Protein AF-A0A259MPB1-F1 (afdb_monomer_lite)

Structure (mmCIF, N/CA/C/O backbone):
data_AF-A0A259MPB1-F1
#
_entry.id   AF-A0A259MPB1-F1
#
loop_
_atom_site.group_PDB
_atom_site.id
_atom_site.type_symbol
_atom_site.label_atom_id
_atom_site.label_alt_id
_atom_site.label_comp_id
_atom_site.label_asym_id
_atom_site.label_entity_id
_atom_site.label_seq_id
_atom_site.pdbx_PDB_ins_code
_atom_site.Cartn_x
_atom_site.Cartn_y
_atom_site.Cartn_z
_atom_site.occupancy
_atom_site.B_iso_or_equiv
_atom_site.auth_seq_id
_atom_site.auth_comp_id
_atom_site.auth_asym_id
_atom_site.auth_atom_id
_atom_site.pdbx_PDB_model_num
ATOM 1 N N . MET A 1 1 ? -34.721 11.377 30.415 1.00 54.06 1 MET A N 1
ATOM 2 C CA . MET A 1 1 ? -33.460 12.077 30.724 1.00 54.06 1 MET A CA 1
ATOM 3 C C . MET A 1 1 ? -32.475 10.984 31.088 1.00 54.06 1 MET A C 1
ATOM 5 O O . MET A 1 1 ? -32.788 10.236 32.001 1.00 54.06 1 MET A O 1
ATOM 9 N N . SER A 1 2 ? -31.435 10.753 30.286 1.00 77.44 2 SER A N 1
ATOM 10 C CA . SER A 1 2 ? -30.501 9.647 30.537 1.00 77.44 2 SER A CA 1
ATOM 11 C C . SER A 1 2 ? -29.650 9.978 31.759 1.00 77.44 2 SER A C 1
ATOM 13 O O . SER A 1 2 ? -29.072 11.064 31.802 1.00 77.44 2 SER A O 1
ATOM 15 N N . ASP A 1 3 ? -29.600 9.076 32.737 1.00 86.88 3 ASP A N 1
ATOM 16 C CA . ASP A 1 3 ? -28.735 9.236 33.907 1.00 86.88 3 ASP A CA 1
ATOM 17 C C . ASP A 1 3 ? -27.253 9.222 33.489 1.00 86.88 3 ASP A C 1
ATOM 19 O O . ASP A 1 3 ? -26.873 8.444 32.603 1.00 86.88 3 ASP A O 1
ATOM 23 N N . PRO A 1 4 ? -26.401 10.072 34.092 1.00 84.50 4 PRO A N 1
ATOM 24 C CA . PRO A 1 4 ? -24.975 10.079 33.808 1.00 84.50 4 PRO A CA 1
ATOM 25 C C . PRO A 1 4 ? -24.327 8.781 34.301 1.00 84.50 4 PRO A C 1
ATOM 27 O O . PRO A 1 4 ? -24.439 8.406 35.468 1.00 84.50 4 PRO A O 1
ATOM 30 N N . VAL A 1 5 ? -23.607 8.106 33.406 1.00 86.31 5 VAL A N 1
ATOM 31 C CA . VAL A 1 5 ? -22.798 6.933 33.751 1.00 86.31 5 VAL A CA 1
ATOM 32 C C . VAL A 1 5 ? -21.466 7.418 34.318 1.00 86.31 5 VAL A C 1
ATOM 34 O O . VAL A 1 5 ? -20.700 8.085 33.624 1.00 86.31 5 VAL A O 1
ATOM 37 N N . VAL A 1 6 ? -21.190 7.092 35.582 1.00 91.19 6 VAL A N 1
ATOM 38 C CA . VAL A 1 6 ? -19.920 7.410 36.251 1.00 91.19 6 VAL A CA 1
ATOM 39 C C . VAL A 1 6 ? -19.046 6.166 36.267 1.00 91.19 6 VAL A C 1
ATOM 41 O O . VAL A 1 6 ? -19.468 5.110 36.735 1.00 91.19 6 VAL A O 1
ATOM 44 N N . MET A 1 7 ? -17.817 6.293 35.775 1.00 94.31 7 MET A N 1
ATOM 45 C CA . MET A 1 7 ? -16.845 5.206 35.780 1.00 94.31 7 MET A CA 1
ATOM 46 C C . MET A 1 7 ? -15.407 5.724 35.899 1.00 94.31 7 MET A C 1
ATOM 48 O O . MET A 1 7 ? -15.162 6.898 35.606 1.00 94.31 7 MET A O 1
ATOM 52 N N . PRO A 1 8 ? -14.453 4.869 36.314 1.00 95.88 8 PRO A N 1
ATOM 53 C CA . PRO A 1 8 ? -13.035 5.210 36.316 1.00 95.88 8 PRO A CA 1
ATOM 54 C C . PRO A 1 8 ? -12.540 5.589 34.919 1.00 95.88 8 PRO A C 1
ATOM 56 O O . PRO A 1 8 ? -12.997 5.037 33.913 1.00 95.88 8 PRO A O 1
ATOM 59 N N . ARG A 1 9 ? -11.569 6.504 34.861 1.00 94.75 9 ARG A N 1
ATOM 60 C CA . ARG A 1 9 ? -10.975 6.987 33.607 1.00 94.75 9 ARG A CA 1
ATOM 61 C C . ARG A 1 9 ? -10.396 5.837 32.787 1.00 94.75 9 ARG A C 1
ATOM 63 O O . ARG A 1 9 ? -10.600 5.781 31.582 1.00 94.75 9 ARG A O 1
ATOM 70 N N . GLU A 1 10 ? -9.750 4.894 33.456 1.00 96.56 10 GLU A N 1
ATOM 71 C CA . GLU A 1 10 ? -9.100 3.732 32.853 1.00 96.56 10 GLU A CA 1
ATOM 72 C C . GLU A 1 10 ? -10.128 2.810 32.186 1.00 96.56 10 GLU A C 1
ATOM 74 O O . GLU A 1 10 ? -9.888 2.271 31.108 1.00 96.56 10 GLU A O 1
ATOM 79 N N . ALA A 1 11 ? -11.306 2.662 32.800 1.00 95.75 11 ALA A N 1
ATOM 80 C CA . ALA A 1 11 ? -12.391 1.866 32.240 1.00 95.75 11 ALA A CA 1
ATOM 81 C C . ALA A 1 11 ? -12.975 2.528 30.984 1.00 95.75 11 ALA A C 1
ATOM 83 O O . ALA A 1 11 ? -13.269 1.842 30.006 1.00 95.75 11 ALA A O 1
ATOM 84 N N . LEU A 1 12 ? -13.109 3.859 30.989 1.00 95.75 12 LEU A N 1
ATOM 85 C CA . LEU A 1 12 ? -13.534 4.610 29.810 1.00 95.75 12 LEU A CA 1
ATOM 86 C C . LEU A 1 12 ? -12.508 4.492 28.674 1.00 95.75 12 LEU A C 1
ATOM 88 O O . LEU A 1 12 ? -12.892 4.224 27.540 1.00 95.75 12 LEU A O 1
ATOM 92 N N . GLU A 1 13 ? -11.217 4.656 28.968 1.00 97.12 13 GLU A N 1
ATOM 93 C CA . GLU A 1 13 ? -10.140 4.512 27.978 1.00 97.12 13 GLU A CA 1
ATOM 94 C C . GLU A 1 13 ? -10.124 3.113 27.359 1.00 97.12 13 GLU A C 1
ATOM 96 O O . GLU A 1 13 ? -10.080 2.993 26.138 1.00 97.12 13 GLU A O 1
ATOM 101 N N . ALA A 1 14 ? -10.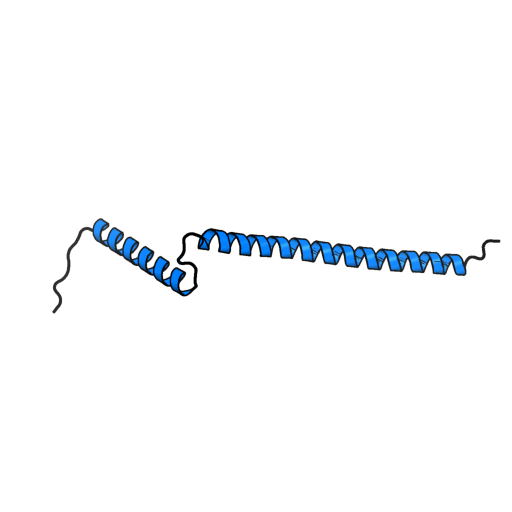260 2.062 28.172 1.00 97.25 14 ALA A N 1
ATOM 102 C CA . ALA A 1 14 ? -10.334 0.690 27.676 1.00 97.25 14 ALA A CA 1
ATOM 103 C C . ALA A 1 14 ? -11.543 0.465 26.750 1.00 97.25 14 ALA A C 1
ATOM 105 O O . ALA A 1 14 ? -11.422 -0.191 25.716 1.00 97.25 14 ALA A O 1
ATOM 106 N N . MET A 1 15 ? -12.706 1.035 27.084 1.00 96.62 15 MET A N 1
ATOM 107 C CA . MET A 1 15 ? -13.892 0.959 26.224 1.00 96.62 15 MET A CA 1
ATOM 108 C C . MET A 1 15 ? -13.711 1.714 24.907 1.00 96.62 15 MET A C 1
ATOM 110 O O . MET A 1 15 ? -14.178 1.243 23.868 1.00 96.62 15 MET A O 1
ATOM 114 N N . LEU A 1 16 ? -13.061 2.881 24.944 1.00 96.94 16 LEU A N 1
ATOM 115 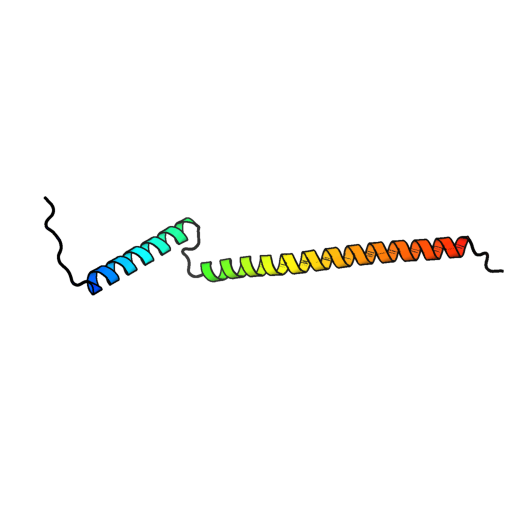C CA . LEU A 1 16 ? -12.765 3.670 23.750 1.00 96.94 16 LEU A CA 1
ATOM 116 C C . LEU A 1 16 ? -11.784 2.937 22.834 1.00 96.94 16 LEU A C 1
ATOM 118 O O . LEU A 1 16 ? -12.031 2.878 21.632 1.00 96.94 16 LEU A O 1
ATOM 122 N N . GLU A 1 17 ? -10.735 2.338 23.395 1.00 98.00 17 GLU A N 1
ATOM 123 C CA . GLU A 1 17 ? -9.756 1.550 22.644 1.00 98.00 17 GLU A CA 1
ATOM 124 C C . GLU A 1 17 ? -10.422 0.347 21.964 1.00 98.00 17 GLU A C 1
ATOM 126 O O . GLU A 1 17 ? -10.312 0.172 20.753 1.00 98.00 17 GLU A O 1
ATOM 131 N N . ASP A 1 18 ? -11.221 -0.428 22.703 1.00 97.62 18 ASP A N 1
ATOM 132 C CA . ASP A 1 18 ? -11.944 -1.582 22.157 1.00 97.62 18 ASP A CA 1
ATOM 133 C C . ASP A 1 18 ? -12.981 -1.166 21.093 1.00 97.62 18 ASP A C 1
ATOM 135 O O . ASP A 1 18 ? -13.169 -1.833 20.071 1.00 97.62 18 ASP A O 1
ATOM 139 N N . ALA A 1 19 ? -13.677 -0.042 21.286 1.00 97.62 19 ALA A N 1
ATOM 140 C CA . ALA A 1 19 ? -14.572 0.502 20.265 1.00 97.62 19 ALA A CA 1
ATOM 141 C C . ALA A 1 19 ? -13.811 0.945 19.002 1.00 97.62 19 ALA A C 1
ATOM 143 O O . ALA A 1 19 ? -14.277 0.674 17.889 1.00 97.62 19 ALA A O 1
ATOM 144 N N . ALA A 1 20 ? -12.649 1.584 19.161 1.00 97.19 20 ALA A N 1
ATOM 145 C CA . ALA A 1 20 ? -11.792 2.011 18.061 1.00 97.19 20 ALA A CA 1
ATOM 146 C C . ALA A 1 20 ? -11.230 0.809 17.291 1.00 97.19 20 ALA A C 1
ATOM 148 O O . ALA A 1 20 ? -11.335 0.772 16.064 1.00 97.19 20 ALA A O 1
ATOM 149 N N . GLU A 1 21 ? -10.730 -0.212 17.988 1.00 96.81 21 GLU A N 1
ATOM 150 C CA . GLU A 1 21 ? -10.211 -1.439 17.381 1.00 96.81 21 GLU A CA 1
ATOM 151 C C . GLU A 1 21 ? -11.304 -2.170 16.590 1.00 96.81 21 GLU A C 1
ATOM 153 O O . GLU A 1 21 ? -11.110 -2.541 15.427 1.00 96.81 21 GLU A O 1
ATOM 158 N N . ARG A 1 22 ? -12.500 -2.326 17.172 1.00 96.44 22 ARG A N 1
ATOM 159 C CA . ARG A 1 22 ? -13.648 -2.929 16.476 1.00 96.44 22 ARG A CA 1
ATOM 160 C C . ARG A 1 22 ? -14.092 -2.101 15.273 1.00 96.44 22 ARG A C 1
ATOM 162 O O . ARG A 1 22 ? -14.457 -2.673 14.244 1.00 96.44 22 ARG A O 1
ATOM 169 N N . GLY A 1 23 ? -14.063 -0.774 15.381 1.00 96.25 23 GLY A N 1
ATOM 170 C CA . GLY A 1 23 ? -14.334 0.137 14.271 1.00 96.25 23 GLY A CA 1
ATOM 171 C C . GLY A 1 23 ? -13.330 -0.035 13.130 1.00 96.25 23 GLY A C 1
ATOM 172 O O . GLY A 1 23 ? -13.734 -0.206 11.980 1.00 96.25 23 GLY A O 1
ATOM 173 N N . ALA A 1 24 ? -12.037 -0.079 13.456 1.00 94.75 24 ALA A N 1
ATOM 174 C CA . ALA A 1 24 ? -10.958 -0.289 12.498 1.00 94.75 24 ALA A CA 1
ATOM 175 C C . ALA A 1 24 ? -11.088 -1.643 11.788 1.00 94.75 24 ALA A C 1
ATOM 177 O O . ALA A 1 24 ? -11.075 -1.687 10.559 1.00 94.75 24 ALA A O 1
ATOM 178 N N . LYS A 1 25 ? -11.318 -2.734 12.530 1.00 92.88 25 LYS A N 1
ATOM 179 C CA . LYS A 1 25 ? -11.539 -4.071 11.949 1.00 92.88 25 LYS A CA 1
ATOM 180 C C . LYS A 1 25 ? -12.735 -4.096 10.995 1.00 92.88 25 LYS A C 1
ATOM 182 O O . LYS A 1 25 ? -12.634 -4.652 9.905 1.00 92.88 25 LYS A O 1
ATOM 187 N N . LYS A 1 26 ? -13.852 -3.452 11.357 1.00 95.00 26 LYS A N 1
ATOM 188 C CA . LYS A 1 26 ? -15.024 -3.338 10.471 1.00 95.00 26 LYS A CA 1
ATOM 189 C C . LYS A 1 26 ? -14.698 -2.565 9.194 1.00 95.00 26 LYS A C 1
ATOM 191 O O . LYS A 1 26 ? -15.043 -3.028 8.113 1.00 95.00 26 LYS A O 1
ATOM 196 N N . ALA A 1 27 ? -14.021 -1.424 9.304 1.00 94.56 27 ALA A N 1
ATOM 197 C CA . ALA A 1 27 ? -13.631 -0.628 8.142 1.00 94.56 27 ALA A CA 1
ATOM 198 C C . ALA A 1 27 ? -12.668 -1.397 7.220 1.00 94.56 27 ALA A C 1
ATOM 200 O O . ALA A 1 27 ? -12.870 -1.417 6.007 1.00 94.56 27 ALA A O 1
ATOM 201 N N . LEU A 1 28 ? -11.683 -2.105 7.778 1.00 91.94 28 LEU A N 1
ATOM 202 C CA . LEU A 1 28 ? -10.775 -2.957 7.007 1.00 91.94 28 LEU A CA 1
ATOM 203 C C . LEU A 1 28 ? -11.524 -4.090 6.293 1.00 91.94 28 LEU A C 1
ATOM 205 O O . LEU A 1 28 ? -11.307 -4.319 5.106 1.00 91.94 28 LEU A O 1
ATOM 209 N N . ALA A 1 29 ? -12.483 -4.734 6.960 1.00 91.69 29 ALA A N 1
ATOM 210 C CA . ALA A 1 29 ? -13.308 -5.764 6.335 1.00 91.69 29 ALA A CA 1
ATOM 211 C C . ALA A 1 29 ? -14.120 -5.229 5.139 1.00 91.69 29 ALA A C 1
ATOM 213 O O . ALA A 1 29 ?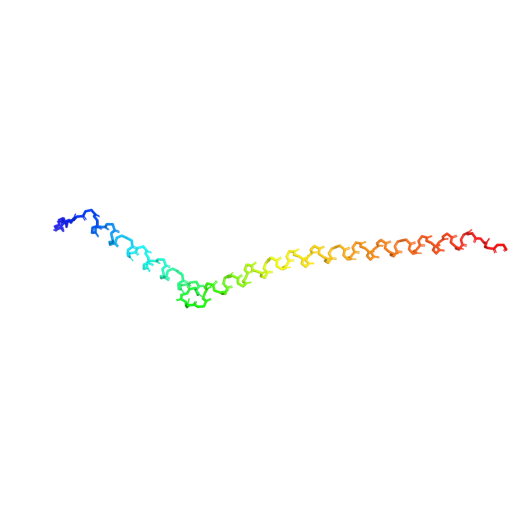 -14.234 -5.920 4.129 1.00 91.69 29 ALA A O 1
ATOM 214 N N . THR A 1 30 ? -14.628 -3.988 5.197 1.00 93.06 30 THR A N 1
ATOM 215 C CA . THR A 1 30 ? -15.381 -3.398 4.067 1.00 93.06 30 THR A CA 1
ATOM 216 C C . THR A 1 30 ? -14.553 -3.184 2.803 1.00 93.06 30 THR A C 1
ATOM 218 O O . THR A 1 30 ? -15.121 -3.120 1.716 1.00 93.06 30 THR A O 1
ATOM 221 N N . VAL A 1 31 ? -13.226 -3.103 2.924 1.00 90.81 31 VAL A N 1
ATOM 222 C CA . VAL A 1 31 ? -12.304 -2.979 1.784 1.00 90.81 31 VAL A CA 1
ATOM 223 C C . VAL A 1 31 ? -11.612 -4.302 1.441 1.00 90.81 31 VAL A C 1
ATOM 225 O O . VAL A 1 31 ? -10.660 -4.310 0.667 1.00 90.81 31 VAL A O 1
ATOM 228 N N . GLY A 1 32 ? -12.084 -5.422 2.003 1.00 87.06 32 GLY A N 1
ATOM 229 C CA . GLY A 1 32 ? -11.525 -6.752 1.752 1.00 87.06 32 GLY A CA 1
ATOM 230 C C . GLY A 1 32 ? -10.212 -7.033 2.487 1.00 87.06 32 GLY A C 1
ATOM 231 O O . GLY A 1 32 ? -9.454 -7.883 2.049 1.00 87.06 32 GLY A O 1
ATOM 232 N N . LEU A 1 33 ? -9.932 -6.320 3.584 1.00 89.88 33 LEU A N 1
ATOM 233 C CA . LEU A 1 33 ? -8.744 -6.501 4.432 1.00 89.88 33 LEU A CA 1
ATOM 234 C C . LEU A 1 33 ? -9.100 -7.082 5.813 1.00 89.88 33 LEU A C 1
ATOM 236 O O . LEU A 1 33 ? -8.493 -6.725 6.822 1.00 89.88 33 LEU A O 1
ATOM 240 N N . GLY A 1 34 ? -10.156 -7.895 5.879 1.00 87.25 34 GLY A N 1
ATOM 241 C CA . GLY A 1 34 ? -10.692 -8.438 7.132 1.00 87.25 34 GLY A CA 1
ATOM 242 C C . GLY A 1 34 ? -10.186 -9.833 7.501 1.00 87.25 34 GLY A C 1
ATOM 243 O O . GLY A 1 34 ? -10.466 -10.289 8.607 1.00 87.25 34 GLY A O 1
ATOM 244 N N . ASP A 1 35 ? -9.496 -10.514 6.588 1.00 87.50 35 ASP A N 1
ATOM 245 C CA . ASP A 1 35 ? -8.956 -11.860 6.787 1.00 87.50 35 ASP A CA 1
ATOM 246 C C . ASP A 1 35 ? -7.513 -11.851 7.328 1.00 87.50 35 ASP A C 1
ATOM 248 O O . ASP A 1 35 ? -6.836 -10.820 7.358 1.00 87.50 35 ASP A O 1
ATOM 252 N N . GLU A 1 36 ? -7.049 -13.015 7.789 1.00 86.31 36 GLU A N 1
ATOM 253 C CA . GLU A 1 36 ? -5.703 -13.188 8.354 1.00 86.31 36 GLU A CA 1
ATOM 254 C C . GLU A 1 36 ? -4.584 -13.041 7.307 1.00 86.31 36 GLU A C 1
ATOM 256 O O . GLU A 1 36 ? -3.446 -12.739 7.670 1.00 86.31 36 GLU A O 1
ATOM 261 N N . GLU A 1 37 ? -4.896 -13.200 6.018 1.00 85.38 37 GLU A N 1
ATOM 262 C CA . GLU A 1 37 ? -3.935 -13.088 4.917 1.00 85.38 37 GLU A CA 1
ATOM 263 C C . GLU A 1 37 ? -3.778 -11.641 4.415 1.00 85.38 37 GLU A C 1
ATOM 265 O O . GLU A 1 37 ? -2.778 -11.303 3.778 1.00 85.38 37 GLU A O 1
ATOM 270 N N . ALA A 1 38 ? -4.721 -10.746 4.724 1.00 87.56 38 ALA A N 1
ATOM 271 C CA . ALA A 1 38 ? -4.730 -9.350 4.293 1.00 87.56 38 ALA A CA 1
ATOM 272 C C . ALA A 1 38 ? -3.392 -8.608 4.518 1.00 87.56 38 ALA A C 1
ATOM 274 O O . ALA A 1 38 ? -2.949 -7.883 3.616 1.00 87.56 38 ALA A O 1
ATOM 275 N N . PRO A 1 39 ? -2.675 -8.786 5.649 1.00 85.62 39 PRO A N 1
ATOM 276 C CA . PRO A 1 39 ? -1.353 -8.194 5.830 1.00 85.62 39 PRO A CA 1
ATOM 277 C C . PRO A 1 39 ? -0.302 -8.714 4.838 1.00 85.62 39 PRO A C 1
AT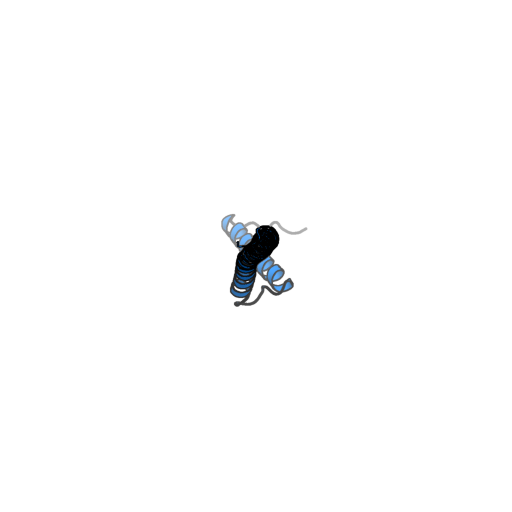OM 279 O O . PRO A 1 39 ? 0.578 -7.947 4.437 1.00 85.62 39 PRO A O 1
ATOM 282 N N . GLU A 1 40 ? -0.356 -9.990 4.445 1.00 85.81 40 GLU A N 1
ATOM 283 C CA . GLU A 1 40 ? 0.549 -10.556 3.438 1.00 85.81 40 GLU A CA 1
ATOM 284 C C . GLU A 1 40 ? 0.243 -10.011 2.048 1.00 85.81 40 GLU A C 1
ATOM 286 O O . GLU A 1 40 ? 1.159 -9.556 1.362 1.00 85.81 40 GLU A O 1
ATOM 291 N N . HIS A 1 41 ? -1.034 -9.947 1.668 1.00 84.75 41 HIS A N 1
ATOM 292 C CA . HIS A 1 41 ? -1.455 -9.407 0.372 1.00 84.75 41 HIS A CA 1
ATOM 293 C C . HIS A 1 41 ? -1.025 -7.942 0.195 1.00 84.75 41 HIS A C 1
ATOM 295 O O . HIS A 1 41 ? -0.454 -7.579 -0.837 1.00 84.75 41 HIS A O 1
ATOM 301 N N . ILE A 1 42 ? -1.194 -7.096 1.221 1.00 87.44 42 ILE A N 1
ATOM 302 C CA . ILE A 1 42 ? -0.721 -5.697 1.193 1.00 87.44 42 ILE A CA 1
ATOM 303 C C . ILE A 1 42 ? 0.805 -5.621 1.047 1.00 87.44 42 ILE A C 1
ATOM 305 O O . ILE A 1 42 ? 1.316 -4.793 0.283 1.00 87.44 42 ILE A O 1
ATOM 309 N N . ARG A 1 43 ? 1.553 -6.465 1.772 1.00 88.69 43 ARG A N 1
ATOM 310 C CA . ARG A 1 43 ? 3.020 -6.530 1.646 1.00 88.69 43 ARG A CA 1
ATOM 311 C C . ARG A 1 43 ? 3.422 -6.953 0.236 1.00 88.69 43 ARG A C 1
ATOM 313 O O . ARG A 1 43 ? 4.275 -6.298 -0.354 1.00 88.69 43 ARG A O 1
ATOM 320 N N . GLY A 1 44 ? 2.746 -7.949 -0.331 1.00 88.25 44 GLY A N 1
ATOM 321 C CA . GLY A 1 44 ? 2.950 -8.402 -1.704 1.00 88.25 44 GLY A CA 1
ATOM 322 C C . GLY A 1 44 ? 2.734 -7.287 -2.726 1.00 88.25 44 GLY A C 1
ATOM 323 O O . GLY A 1 44 ? 3.579 -7.079 -3.593 1.00 88.25 44 GLY A O 1
ATOM 324 N N . LEU A 1 45 ? 1.664 -6.496 -2.592 1.00 89.56 45 LEU A N 1
ATOM 325 C CA . LEU A 1 45 ? 1.422 -5.340 -3.464 1.00 89.56 45 LEU A CA 1
ATOM 326 C C . LEU A 1 45 ? 2.533 -4.290 -3.353 1.00 89.56 45 LEU A C 1
ATOM 328 O O . LEU A 1 45 ? 3.019 -3.787 -4.367 1.00 89.56 45 LEU A O 1
ATOM 332 N N . ARG A 1 46 ? 2.968 -3.966 -2.132 1.00 89.25 46 ARG A N 1
ATOM 333 C CA . ARG A 1 46 ? 4.084 -3.035 -1.906 1.00 89.25 46 ARG A CA 1
ATOM 334 C C . ARG A 1 46 ? 5.368 -3.541 -2.564 1.00 89.25 46 ARG A C 1
ATOM 336 O O . ARG A 1 46 ? 6.083 -2.761 -3.196 1.00 89.25 46 ARG A O 1
ATOM 343 N N . ASP A 1 47 ? 5.645 -4.828 -2.434 1.00 91.56 47 ASP A N 1
ATOM 344 C CA . ASP A 1 47 ? 6.840 -5.447 -2.991 1.00 91.56 47 ASP A CA 1
ATOM 345 C C . ASP A 1 47 ? 6.755 -5.505 -4.531 1.00 91.56 47 ASP A C 1
ATOM 347 O O . ASP A 1 47 ? 7.736 -5.199 -5.213 1.00 91.56 47 ASP A O 1
ATOM 351 N N . LEU A 1 48 ? 5.566 -5.734 -5.102 1.00 92.25 48 LEU A N 1
ATOM 352 C CA . LEU A 1 48 ? 5.301 -5.620 -6.542 1.00 92.25 48 LEU A CA 1
ATOM 353 C C . LEU A 1 48 ? 5.579 -4.197 -7.056 1.00 92.25 48 LEU A C 1
ATOM 355 O O . LEU A 1 48 ? 6.244 -4.016 -8.079 1.00 92.25 48 LEU A O 1
ATOM 359 N N . PHE A 1 49 ? 5.129 -3.168 -6.331 1.00 92.00 49 PHE A N 1
ATOM 360 C CA . PHE A 1 49 ? 5.434 -1.773 -6.662 1.00 92.00 49 PHE A CA 1
ATOM 361 C C . PHE A 1 49 ? 6.934 -1.470 -6.585 1.00 92.00 49 PHE A C 1
ATOM 363 O O . PHE A 1 49 ? 7.459 -0.718 -7.416 1.00 92.00 49 PHE A O 1
ATOM 370 N N . ALA A 1 50 ? 7.640 -2.057 -5.617 1.00 87.19 50 ALA A N 1
ATOM 371 C CA . ALA A 1 50 ? 9.090 -1.946 -5.530 1.00 87.19 50 ALA A CA 1
ATOM 372 C C . ALA A 1 50 ? 9.767 -2.594 -6.751 1.00 87.19 50 ALA A C 1
ATOM 374 O O . ALA A 1 50 ? 10.615 -1.960 -7.387 1.00 87.19 50 ALA A O 1
ATOM 375 N N . MET A 1 51 ? 9.334 -3.796 -7.146 1.00 88.75 51 MET A N 1
ATOM 376 C CA . MET A 1 51 ? 9.834 -4.482 -8.341 1.00 88.75 51 MET A CA 1
ATOM 377 C C . MET A 1 51 ? 9.540 -3.713 -9.631 1.00 88.75 51 MET A C 1
ATOM 379 O O . MET A 1 51 ? 10.426 -3.584 -10.475 1.00 88.75 51 MET A O 1
ATOM 383 N N . TYR A 1 52 ? 8.350 -3.125 -9.779 1.00 90.56 52 TYR A N 1
ATOM 384 C CA . TYR A 1 52 ? 7.996 -2.322 -10.953 1.00 90.56 52 TYR A CA 1
ATOM 385 C C . TYR A 1 52 ? 8.970 -1.159 -11.173 1.00 90.56 52 TYR A C 1
ATOM 387 O O . TYR A 1 52 ? 9.408 -0.909 -12.298 1.00 90.56 52 TYR A O 1
ATOM 395 N N . ARG A 1 53 ? 9.365 -0.462 -10.099 1.00 85.81 53 ARG A N 1
ATOM 396 C CA . ARG A 1 53 ? 10.328 0.645 -10.190 1.00 85.81 53 ARG A CA 1
ATOM 397 C C . ARG A 1 53 ? 11.701 0.166 -10.664 1.00 85.81 53 ARG A C 1
ATOM 399 O O . ARG A 1 53 ? 12.331 0.842 -11.478 1.00 85.81 53 ARG A O 1
ATOM 406 N N . VAL A 1 54 ? 12.142 -0.999 -10.191 1.00 87.38 54 VAL A N 1
ATOM 407 C CA . VAL A 1 54 ? 13.404 -1.622 -10.618 1.00 87.38 54 VAL A CA 1
ATOM 408 C C . VAL A 1 54 ? 13.341 -2.011 -12.095 1.00 87.38 54 VAL A C 1
ATOM 410 O O . VAL A 1 54 ? 14.227 -1.630 -12.860 1.00 87.38 54 VAL A O 1
ATOM 413 N N . VAL A 1 55 ? 12.272 -2.695 -12.516 1.00 86.75 55 VAL A N 1
ATOM 414 C CA . VAL A 1 55 ? 12.075 -3.130 -13.908 1.00 86.75 55 VAL A CA 1
ATOM 415 C C . VAL A 1 55 ? 12.010 -1.935 -14.851 1.00 86.75 55 VAL A C 1
ATOM 417 O O . VAL A 1 55 ? 12.714 -1.919 -15.856 1.00 86.75 55 VAL A O 1
ATOM 420 N N . ARG A 1 56 ? 11.235 -0.898 -14.516 1.00 89.62 56 ARG A N 1
ATOM 421 C CA . ARG A 1 56 ? 11.128 0.322 -15.328 1.00 89.62 56 ARG A CA 1
ATOM 422 C C . ARG A 1 56 ? 12.494 0.967 -15.554 1.00 89.62 56 ARG A C 1
ATOM 424 O O . ARG A 1 56 ? 12.837 1.302 -16.685 1.00 89.62 56 ARG A O 1
ATOM 431 N N . ASN A 1 57 ? 13.282 1.126 -14.495 1.00 85.25 57 ASN A N 1
ATOM 432 C CA . ASN A 1 57 ? 14.602 1.743 -14.598 1.00 85.25 57 ASN A CA 1
ATOM 433 C C . ASN A 1 57 ? 15.584 0.861 -15.386 1.00 85.25 57 ASN A C 1
ATOM 435 O O . ASN A 1 57 ? 16.359 1.375 -16.194 1.00 85.25 57 ASN A O 1
ATOM 439 N N . GLY A 1 58 ? 15.527 -0.460 -15.194 1.00 90.19 58 GLY A N 1
A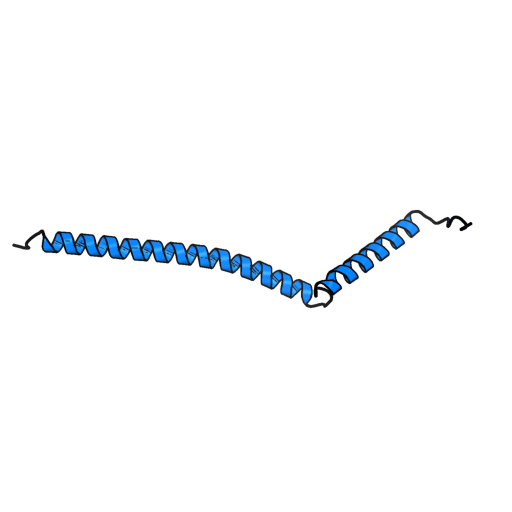TOM 440 C CA . GLY A 1 58 ? 16.316 -1.423 -15.964 1.00 90.19 58 GLY A CA 1
ATOM 441 C C . GLY A 1 58 ? 15.976 -1.406 -17.456 1.00 90.19 58 GLY A C 1
ATOM 442 O O . GLY A 1 58 ? 16.879 -1.309 -18.287 1.00 90.19 58 GLY A O 1
ATOM 443 N N . ALA A 1 59 ? 14.687 -1.417 -17.797 1.00 85.94 59 ALA A N 1
ATOM 444 C CA . ALA A 1 59 ? 14.203 -1.378 -19.175 1.00 85.94 59 ALA A CA 1
ATOM 445 C C . ALA A 1 59 ? 14.621 -0.085 -19.889 1.00 85.94 59 ALA A C 1
ATOM 447 O O . ALA A 1 59 ? 15.142 -0.135 -21.000 1.00 85.94 59 ALA A O 1
ATOM 448 N N . LEU A 1 60 ? 14.482 1.075 -19.236 1.00 88.56 60 LEU A N 1
ATOM 449 C CA . LEU A 1 60 ? 14.929 2.354 -19.799 1.00 88.56 60 LEU A CA 1
ATOM 450 C C . LEU A 1 60 ? 16.443 2.376 -20.052 1.00 88.56 60 LEU A C 1
ATOM 452 O O . LEU A 1 60 ? 16.886 2.866 -21.092 1.00 88.56 60 LEU A O 1
ATOM 456 N N . LYS A 1 61 ? 17.239 1.805 -19.140 1.00 90.50 61 LYS A N 1
ATOM 457 C CA . LYS A 1 61 ? 18.690 1.680 -19.319 1.00 90.50 61 LYS A CA 1
ATOM 458 C C . LYS A 1 61 ? 19.035 0.796 -20.520 1.00 90.50 61 LYS A C 1
ATOM 460 O O . LYS A 1 61 ? 19.875 1.188 -21.326 1.00 90.50 61 LYS A O 1
ATOM 465 N N . GLN A 1 62 ? 18.381 -0.357 -20.657 1.00 93.44 62 GLN A N 1
ATOM 466 C CA . GLN A 1 62 ? 18.596 -1.270 -21.784 1.00 93.44 62 GLN A CA 1
ATOM 467 C C . GLN A 1 62 ? 18.199 -0.640 -23.123 1.00 93.44 62 GLN A C 1
ATOM 469 O O . GLN A 1 62 ? 18.958 -0.735 -24.083 1.00 93.44 62 GLN A O 1
ATOM 474 N N . ILE A 1 63 ? 17.065 0.065 -23.179 1.00 93.75 63 ILE A N 1
ATOM 475 C CA . ILE A 1 63 ? 16.637 0.798 -24.379 1.00 93.75 63 ILE A CA 1
ATOM 476 C C . ILE A 1 63 ? 17.684 1.849 -24.760 1.00 93.75 63 ILE A C 1
ATOM 478 O O . ILE A 1 63 ? 18.118 1.893 -25.909 1.00 93.75 63 ILE A O 1
ATOM 482 N N . GLY A 1 64 ? 18.141 2.657 -23.798 1.00 93.69 64 GLY A N 1
ATOM 483 C CA . GLY A 1 64 ? 19.174 3.666 -24.042 1.00 93.69 64 GLY A CA 1
ATOM 484 C C . GLY A 1 64 ? 20.486 3.060 -24.551 1.00 93.69 64 GLY A C 1
ATOM 485 O O . GLY A 1 64 ? 21.073 3.571 -25.503 1.00 93.69 64 GLY A O 1
ATOM 486 N N . GLN A 1 65 ? 20.918 1.936 -23.971 1.00 94.50 65 GLN A N 1
ATOM 487 C CA . GLN A 1 65 ? 22.101 1.200 -24.427 1.00 94.50 65 GLN A CA 1
ATOM 488 C C . GLN A 1 65 ? 21.928 0.637 -25.843 1.00 94.50 65 GLN A C 1
ATOM 490 O O . GLN A 1 65 ? 22.851 0.741 -26.647 1.00 94.50 65 GLN A O 1
ATOM 495 N N . GLY A 1 66 ? 20.756 0.086 -26.169 1.00 96.38 66 GLY A N 1
ATOM 496 C CA . GLY A 1 66 ? 20.449 -0.415 -27.508 1.00 96.38 66 GLY A CA 1
ATOM 497 C C . GLY A 1 66 ? 20.479 0.693 -28.558 1.00 96.38 66 GLY A C 1
ATOM 498 O O . GLY A 1 66 ? 21.125 0.541 -29.592 1.00 96.38 66 GLY A O 1
ATOM 499 N N . ILE A 1 67 ? 19.863 1.842 -28.262 1.00 96.88 67 ILE A N 1
ATOM 500 C CA . ILE A 1 67 ? 19.914 3.025 -29.132 1.00 96.88 67 ILE A CA 1
ATOM 501 C C . ILE A 1 67 ? 21.365 3.470 -29.336 1.00 96.88 67 ILE A C 1
ATOM 503 O O . ILE A 1 67 ? 21.792 3.660 -30.472 1.00 96.88 67 ILE A O 1
ATOM 507 N N . ALA A 1 68 ? 22.144 3.594 -28.258 1.00 96.69 68 ALA A N 1
ATOM 508 C CA . ALA A 1 68 ? 23.545 3.992 -28.348 1.00 96.69 68 ALA A CA 1
ATOM 509 C C . ALA A 1 68 ? 24.368 3.017 -29.206 1.00 96.69 68 ALA A C 1
ATOM 511 O O . ALA A 1 68 ? 25.144 3.456 -30.053 1.00 96.69 68 ALA A O 1
ATOM 512 N N . LEU A 1 69 ? 24.167 1.707 -29.040 1.00 97.56 69 LEU A N 1
ATOM 513 C CA . LEU A 1 69 ? 24.857 0.681 -29.821 1.00 97.56 69 LEU A CA 1
ATOM 514 C C . LEU A 1 69 ? 24.526 0.785 -31.315 1.00 97.56 69 LEU A C 1
ATOM 516 O O . LEU A 1 69 ? 25.430 0.730 -32.146 1.00 97.56 69 LEU A O 1
ATOM 520 N N . VAL A 1 70 ? 23.248 0.982 -31.653 1.00 97.62 70 VAL A N 1
ATOM 521 C CA . VAL A 1 70 ? 22.800 1.170 -33.041 1.00 97.62 70 VAL A CA 1
ATOM 522 C C . VAL A 1 70 ? 23.425 2.424 -33.648 1.00 97.62 70 VAL A C 1
ATOM 524 O O . VAL A 1 70 ? 23.942 2.367 -34.761 1.00 97.62 70 VAL A O 1
ATOM 527 N N . LEU A 1 71 ? 23.429 3.542 -32.915 1.00 97.31 71 LEU A N 1
ATOM 528 C CA . LEU A 1 71 ? 24.021 4.796 -33.385 1.00 97.31 71 LEU A CA 1
ATOM 529 C C . LEU A 1 71 ? 25.531 4.668 -33.613 1.00 97.31 71 LEU A C 1
ATOM 531 O O . LEU A 1 71 ? 26.029 5.100 -34.651 1.00 97.31 71 LEU A O 1
ATOM 535 N N . ILE A 1 72 ? 26.255 4.045 -32.679 1.00 96.75 72 ILE A N 1
ATOM 536 C CA . ILE A 1 72 ? 27.697 3.807 -32.815 1.00 96.75 72 ILE A CA 1
ATOM 537 C C . ILE A 1 72 ? 27.970 2.882 -34.004 1.00 96.75 72 ILE A C 1
ATOM 539 O O . ILE A 1 72 ? 28.824 3.194 -34.830 1.00 96.75 72 ILE A O 1
ATOM 543 N N . GLY A 1 73 ? 27.230 1.779 -34.135 1.00 96.94 73 GLY A N 1
ATOM 544 C CA . GLY A 1 73 ? 27.374 0.854 -35.260 1.00 96.94 73 GLY A CA 1
ATOM 545 C C . GLY A 1 73 ? 27.119 1.531 -36.609 1.00 96.94 73 GLY A C 1
ATOM 546 O O . GLY A 1 73 ? 27.907 1.371 -37.538 1.00 96.94 73 GLY A O 1
ATOM 547 N N . ALA A 1 74 ? 26.071 2.353 -36.700 1.00 96.00 74 ALA A N 1
ATOM 548 C CA . ALA A 1 74 ? 25.772 3.135 -37.895 1.00 96.00 74 ALA A CA 1
ATOM 549 C C . ALA A 1 74 ? 26.892 4.133 -38.226 1.00 96.00 74 ALA A C 1
ATOM 551 O O . ALA A 1 74 ? 27.277 4.251 -39.389 1.00 96.00 74 ALA A O 1
ATOM 552 N N . LEU A 1 75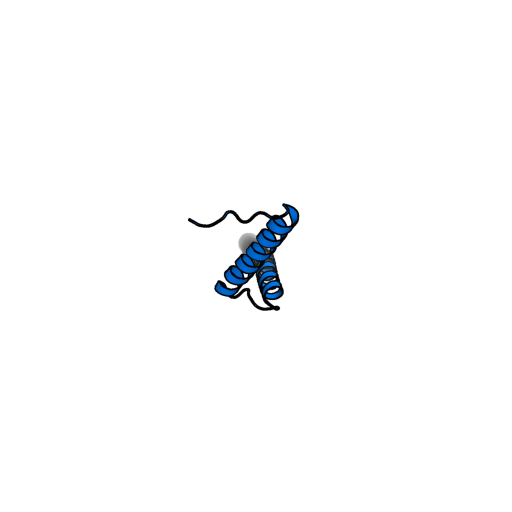 ? 27.451 4.814 -37.219 1.00 95.31 75 LEU A N 1
ATOM 553 C CA . LEU A 1 75 ? 28.563 5.745 -37.409 1.00 95.31 75 LEU A CA 1
ATOM 554 C C . LEU A 1 75 ? 29.820 5.029 -37.916 1.00 95.31 75 LEU A C 1
ATOM 556 O O . LEU A 1 75 ? 30.454 5.504 -38.856 1.00 95.31 75 LEU A O 1
ATOM 560 N N . VAL A 1 76 ? 30.160 3.878 -37.330 1.00 95.81 76 VAL A N 1
ATOM 561 C CA . VAL A 1 76 ? 31.304 3.061 -37.760 1.00 95.81 76 VAL A CA 1
ATOM 562 C C . VAL A 1 76 ? 31.127 2.621 -39.211 1.00 95.81 76 VAL A C 1
ATOM 564 O O . VAL A 1 76 ? 32.022 2.848 -40.020 1.00 95.81 76 VAL A O 1
ATOM 567 N N . LEU A 1 77 ? 29.960 2.076 -39.571 1.00 94.94 77 LEU A N 1
ATOM 568 C CA . LEU A 1 77 ? 29.661 1.678 -40.950 1.00 94.94 77 LEU A CA 1
ATOM 569 C C . LEU A 1 77 ? 29.749 2.863 -41.917 1.00 94.94 77 LEU A C 1
ATOM 571 O O . LEU A 1 77 ? 30.369 2.754 -42.973 1.00 94.94 77 LEU A O 1
ATOM 575 N N . PHE A 1 78 ? 29.180 4.010 -41.548 1.00 93.00 78 PHE A N 1
ATOM 576 C CA . PHE A 1 78 ? 29.237 5.221 -42.360 1.00 93.00 78 PHE A CA 1
ATOM 577 C C . PHE A 1 78 ? 30.683 5.664 -42.620 1.00 93.00 78 PHE A C 1
ATOM 579 O O . PHE A 1 78 ? 31.060 5.903 -43.769 1.00 93.00 78 PHE A O 1
ATOM 586 N N . VAL A 1 79 ? 31.521 5.706 -41.581 1.00 93.31 79 VAL A N 1
ATOM 587 C CA . VAL A 1 79 ? 32.946 6.042 -41.714 1.00 93.31 79 VAL A CA 1
ATOM 588 C C . VAL A 1 79 ? 33.677 5.009 -42.577 1.00 93.31 79 VAL A C 1
ATOM 590 O O . VAL A 1 79 ? 34.415 5.400 -43.478 1.00 93.31 79 VAL A O 1
ATOM 593 N N . SER A 1 80 ? 33.425 3.710 -42.390 1.00 89.69 80 SER A N 1
ATOM 594 C CA . SER A 1 80 ? 34.019 2.643 -43.208 1.00 89.69 80 SER A CA 1
ATOM 595 C C . SER A 1 80 ? 33.630 2.721 -44.687 1.00 89.69 80 SER A C 1
ATOM 597 O O . SER A 1 80 ? 34.450 2.410 -45.540 1.00 89.69 80 SER A O 1
ATOM 599 N N . THR A 1 81 ? 32.417 3.175 -45.025 1.00 89.31 81 THR A N 1
ATOM 600 C CA . THR A 1 81 ? 32.039 3.405 -46.436 1.00 89.31 81 THR A CA 1
ATOM 601 C C . THR A 1 81 ? 32.701 4.642 -47.047 1.00 89.31 81 THR A C 1
ATOM 603 O O . THR A 1 81 ? 32.844 4.727 -48.266 1.00 89.31 81 THR A O 1
ATOM 606 N N . LYS A 1 82 ? 33.092 5.621 -46.221 1.00 79.06 82 LYS A N 1
ATOM 607 C CA . LYS A 1 82 ? 33.685 6.895 -46.658 1.00 79.06 82 LYS A CA 1
ATOM 608 C C . LYS A 1 82 ? 35.210 6.897 -46.670 1.00 79.06 82 LYS A C 1
ATOM 610 O O . LYS A 1 82 ? 35.784 7.711 -47.389 1.00 79.06 82 LYS A O 1
ATOM 615 N N . ILE A 1 83 ? 35.857 6.016 -45.911 1.00 70.19 83 ILE A N 1
ATOM 616 C CA . ILE A 1 83 ? 37.299 5.778 -45.979 1.00 70.19 83 ILE A CA 1
ATOM 617 C C . ILE A 1 83 ? 37.511 4.580 -46.912 1.00 70.19 83 ILE A C 1
ATOM 619 O O . ILE A 1 83 ? 37.363 3.447 -46.458 1.00 70.19 83 ILE A O 1
ATOM 623 N N . PRO A 1 84 ? 37.837 4.780 -48.203 1.00 65.56 84 PRO A N 1
ATOM 624 C CA . PRO A 1 84 ? 38.257 3.668 -49.040 1.00 65.56 84 PRO A CA 1
ATOM 625 C C . PRO A 1 84 ? 39.542 3.092 -48.439 1.00 65.56 84 PRO A C 1
ATOM 627 O O . PRO A 1 84 ? 40.575 3.765 -48.388 1.00 65.56 84 PRO A O 1
ATOM 630 N N . THR A 1 85 ? 39.467 1.860 -47.942 1.00 64.94 85 THR A N 1
ATOM 631 C CA . THR A 1 85 ? 40.642 1.040 -47.655 1.00 64.94 85 THR A CA 1
ATOM 632 C C . THR A 1 85 ? 41.416 0.907 -48.964 1.00 64.94 85 THR A C 1
ATOM 634 O O . THR A 1 85 ? 40.904 0.355 -49.937 1.00 64.94 85 THR A O 1
ATOM 637 N N . LYS A 1 86 ? 42.591 1.536 -49.001 1.00 48.81 86 LYS A N 1
ATOM 638 C CA . LYS A 1 86 ? 43.509 1.545 -50.139 1.00 48.81 86 LYS A CA 1
ATOM 639 C C . LYS A 1 86 ? 44.113 0.164 -50.371 1.00 48.81 86 LYS A C 1
ATOM 641 O O . LYS A 1 86 ? 44.338 -0.537 -49.358 1.00 48.81 86 LYS A O 1
#

Secondary structure (DSSP, 8-state):
-PPPPP--HHHHHHHHHHHHHHHHHHHHHHTT--STTHHHHHHHHHHHHHHHHHHHHHHHHHHHHHHHHHHHHHHHHHHHHHS---

pLDDT: mean 89.95, std 8.76, range [48.81, 98.0]

Radius of gyration: 32.15 Å; chains: 1; bounding box: 77×25×86 Å

Foldseek 3Di:
DDDDDDDDPVVVVVVVVVVVVVVVLVVCVVVVCNDPCSVVVVVVVVVVVVVVVVVVVVVVVVVVVVVVVVVVVVVVVVVCVVDPPD

Sequence (86 aa):
MSDPVVMPREALEAMLEDAAERGAKKALATVGLGDEEAPEHIRGLRDLFAMYRVVRNGALKQIGQGIALVLIGALVLFVSTKIPTK